Protein AF-A0A285P5R8-F1 (afdb_monomer)

Structure (mmCIF, N/CA/C/O backbone):
data_AF-A0A285P5R8-F1
#
_entry.id   AF-A0A285P5R8-F1
#
loop_
_atom_site.group_PDB
_atom_site.id
_atom_site.type_symbol
_atom_site.label_atom_id
_atom_site.label_alt_id
_atom_site.label_comp_id
_atom_site.label_asym_id
_atom_site.label_entity_id
_atom_site.label_seq_id
_atom_site.pdbx_PDB_ins_code
_atom_site.Cartn_x
_atom_site.Cartn_y
_atom_site.Cartn_z
_atom_site.occupancy
_atom_site.B_iso_or_equiv
_atom_site.auth_seq_id
_atom_site.auth_comp_id
_atom_site.auth_asym_id
_atom_site.auth_atom_id
_atom_site.pdbx_PDB_model_num
ATOM 1 N N . MET A 1 1 ? 15.709 -6.737 4.625 1.00 81.88 1 MET A N 1
ATOM 2 C CA . MET A 1 1 ? 15.056 -6.056 3.489 1.00 81.88 1 MET A CA 1
ATOM 3 C C . MET A 1 1 ? 13.868 -6.898 3.063 1.00 81.88 1 MET A C 1
ATOM 5 O O . MET A 1 1 ? 14.027 -8.114 3.030 1.00 81.88 1 MET A O 1
ATOM 9 N N . ILE A 1 2 ? 12.727 -6.290 2.744 1.00 86.00 2 ILE A N 1
ATOM 10 C CA . ILE A 1 2 ? 11.598 -6.992 2.109 1.00 86.00 2 ILE A CA 1
ATOM 11 C C . ILE A 1 2 ? 11.300 -6.394 0.738 1.00 86.00 2 ILE A C 1
ATOM 13 O O . ILE A 1 2 ? 11.472 -5.193 0.518 1.00 86.00 2 ILE A O 1
ATOM 17 N N . GLY A 1 3 ? 10.873 -7.252 -0.182 1.00 88.88 3 GLY A N 1
ATOM 18 C CA . GLY A 1 3 ? 10.276 -6.865 -1.451 1.00 88.88 3 GLY A CA 1
ATOM 19 C C . GLY A 1 3 ? 8.759 -6.860 -1.315 1.00 88.88 3 GLY A C 1
ATOM 20 O O . GLY A 1 3 ? 8.194 -7.822 -0.802 1.00 88.88 3 GLY A O 1
ATOM 21 N N . ILE A 1 4 ? 8.096 -5.802 -1.773 1.00 91.25 4 ILE A N 1
ATOM 22 C CA . ILE A 1 4 ? 6.634 -5.729 -1.801 1.00 91.25 4 ILE A CA 1
ATOM 23 C C . ILE A 1 4 ? 6.162 -5.392 -3.217 1.00 91.25 4 ILE A C 1
ATOM 25 O O . ILE A 1 4 ? 6.580 -4.391 -3.802 1.00 91.25 4 ILE A O 1
ATOM 29 N N . ASP A 1 5 ? 5.265 -6.216 -3.750 1.00 90.12 5 ASP A N 1
ATOM 30 C CA . ASP A 1 5 ? 4.542 -5.972 -5.001 1.00 90.12 5 ASP A CA 1
ATOM 31 C C . ASP A 1 5 ? 3.091 -5.612 -4.662 1.00 90.12 5 ASP A C 1
ATOM 33 O O . ASP A 1 5 ? 2.348 -6.455 -4.159 1.00 90.12 5 ASP A O 1
ATOM 37 N N . ILE A 1 6 ? 2.718 -4.347 -4.862 1.00 91.44 6 ILE A N 1
ATOM 38 C CA . ILE A 1 6 ? 1.422 -3.797 -4.446 1.00 91.44 6 ILE A CA 1
ATOM 39 C C . ILE A 1 6 ? 0.527 -3.681 -5.679 1.00 91.44 6 ILE A C 1
ATOM 41 O O . ILE A 1 6 ? 0.639 -2.735 -6.463 1.00 91.44 6 ILE A O 1
ATOM 45 N N . GLY A 1 7 ? -0.359 -4.659 -5.853 1.00 89.69 7 GLY A N 1
ATOM 46 C CA . GLY A 1 7 ? -1.404 -4.628 -6.870 1.00 89.69 7 GLY A CA 1
ATOM 47 C C . GLY A 1 7 ? -2.700 -4.002 -6.353 1.00 89.69 7 GLY A C 1
ATOM 48 O O . GLY A 1 7 ? -2.869 -3.788 -5.164 1.00 89.69 7 GLY A O 1
ATOM 49 N N . PHE A 1 8 ? -3.656 -3.752 -7.249 1.00 89.81 8 PHE A N 1
ATOM 50 C CA . PHE A 1 8 ? -4.995 -3.280 -6.862 1.00 89.81 8 PHE A CA 1
ATOM 51 C C . PHE A 1 8 ? -5.837 -4.350 -6.149 1.00 89.81 8 PHE A C 1
ATOM 53 O O . PHE A 1 8 ? -6.723 -4.026 -5.369 1.00 89.81 8 PHE A O 1
ATOM 60 N N . GLY A 1 9 ? -5.576 -5.632 -6.424 1.00 91.12 9 GLY A N 1
ATOM 61 C CA . GLY A 1 9 ? -6.278 -6.744 -5.780 1.00 91.12 9 GLY A CA 1
ATOM 62 C C . GLY A 1 9 ? -5.526 -7.307 -4.578 1.00 91.12 9 GLY A C 1
ATOM 63 O O . GLY A 1 9 ? -6.103 -7.475 -3.509 1.00 91.12 9 GLY A O 1
ATOM 64 N N . PHE A 1 10 ? -4.238 -7.603 -4.761 1.00 93.69 10 PHE A N 1
ATOM 65 C CA . PHE A 1 10 ? -3.403 -8.252 -3.756 1.00 93.69 10 PHE A CA 1
ATOM 66 C C . PHE A 1 10 ? -2.030 -7.601 -3.668 1.00 93.69 10 PHE A C 1
ATOM 68 O O . PHE A 1 10 ? -1.414 -7.272 -4.686 1.00 93.69 10 PHE A O 1
ATOM 75 N N . THR A 1 11 ? -1.532 -7.536 -2.440 1.00 94.31 11 THR A N 1
ATOM 76 C CA . THR A 1 11 ? -0.158 -7.196 -2.111 1.00 94.31 11 THR A CA 1
ATOM 77 C C . THR A 1 11 ? 0.591 -8.483 -1.809 1.00 94.31 11 THR A C 1
ATOM 79 O O . THR A 1 11 ? 0.131 -9.300 -1.010 1.00 94.31 11 THR A O 1
ATOM 82 N N . LYS A 1 12 ? 1.751 -8.669 -2.435 1.00 93.06 12 LYS A N 1
ATOM 83 C CA . LYS A 1 12 ? 2.643 -9.808 -2.184 1.00 93.06 12 LYS A CA 1
ATOM 84 C C . LYS A 1 12 ? 3.878 -9.339 -1.442 1.00 93.06 12 LYS A C 1
ATOM 86 O O . LYS A 1 12 ? 4.412 -8.270 -1.741 1.00 93.06 12 LYS A O 1
ATOM 91 N N . VAL A 1 13 ? 4.349 -10.167 -0.520 1.00 91.44 13 VAL A N 1
ATOM 92 C CA . VAL A 1 13 ? 5.519 -9.895 0.310 1.00 91.44 13 VAL A CA 1
ATOM 93 C C . VAL A 1 13 ? 6.564 -10.969 0.057 1.00 91.44 13 VAL A C 1
ATOM 95 O O . VAL A 1 13 ? 6.286 -12.166 0.124 1.00 91.44 13 VAL A O 1
ATOM 98 N N . ALA A 1 14 ? 7.783 -10.530 -0.230 1.00 88.31 14 ALA A N 1
ATOM 99 C CA . ALA A 1 14 ? 8.944 -11.377 -0.413 1.00 88.31 14 ALA A CA 1
ATOM 100 C C . ALA A 1 14 ? 10.034 -11.015 0.601 1.00 88.31 14 ALA A C 1
ATOM 102 O O . ALA A 1 14 ? 10.340 -9.841 0.823 1.00 88.31 14 ALA A O 1
ATOM 103 N N . LYS A 1 15 ? 10.657 -12.031 1.189 1.00 83.31 15 LYS A N 1
ATOM 104 C CA . LYS A 1 15 ? 11.772 -11.911 2.132 1.00 83.31 15 LYS A CA 1
ATOM 105 C C . LYS A 1 15 ? 12.772 -13.020 1.830 1.00 83.31 15 LYS A C 1
ATOM 107 O O . LYS A 1 15 ? 12.384 -14.093 1.385 1.00 83.31 15 LYS A O 1
ATOM 112 N N . ASP A 1 16 ? 14.063 -12.738 1.987 1.00 81.25 16 ASP A N 1
ATOM 113 C CA . ASP A 1 16 ? 15.137 -13.725 1.791 1.00 81.25 16 ASP A CA 1
ATOM 114 C C . ASP A 1 16 ? 15.059 -14.477 0.447 1.00 81.25 16 ASP A C 1
ATOM 116 O O . ASP A 1 16 ? 15.414 -15.645 0.332 1.00 81.25 16 ASP A O 1
ATOM 120 N N . ARG A 1 17 ? 14.633 -13.755 -0.603 1.00 74.06 17 ARG A N 1
ATOM 121 C CA . ARG A 1 17 ? 14.459 -14.251 -1.982 1.00 74.06 17 ARG A CA 1
ATOM 122 C C . ARG A 1 17 ? 13.336 -15.279 -2.168 1.00 74.06 17 ARG A C 1
ATOM 124 O O . ARG A 1 17 ? 13.335 -15.955 -3.191 1.00 74.06 17 ARG A O 1
ATOM 131 N N . ALA A 1 18 ? 12.390 -15.361 -1.242 1.00 74.31 18 ALA A N 1
ATOM 132 C CA . ALA A 1 18 ? 11.181 -16.163 -1.376 1.00 74.31 18 ALA A CA 1
ATOM 133 C C . ALA A 1 18 ? 9.935 -15.308 -1.117 1.00 74.31 18 ALA A C 1
ATOM 135 O O . ALA A 1 18 ? 9.970 -14.360 -0.331 1.00 74.31 18 ALA A O 1
ATOM 136 N N . GLU A 1 19 ? 8.824 -15.636 -1.779 1.00 86.06 19 GLU A N 1
ATOM 137 C CA . GLU A 1 19 ? 7.512 -15.122 -1.378 1.00 86.06 19 GLU A CA 1
ATOM 138 C C . GLU A 1 19 ? 7.170 -15.708 -0.005 1.00 86.06 19 GLU A C 1
ATOM 140 O O . GLU A 1 19 ? 7.199 -16.924 0.177 1.00 86.06 19 GLU A O 1
ATOM 145 N N . VAL A 1 20 ? 6.887 -14.839 0.961 1.00 88.56 20 VAL A N 1
ATOM 146 C CA . VAL A 1 20 ? 6.543 -15.235 2.336 1.00 88.56 20 VAL A CA 1
ATOM 147 C C . VAL A 1 20 ? 5.058 -15.079 2.628 1.00 88.56 20 VAL A C 1
ATOM 149 O O . VAL A 1 20 ? 4.565 -15.635 3.603 1.00 88.56 20 VAL A O 1
ATOM 152 N N . GLY A 1 21 ? 4.331 -14.368 1.766 1.00 91.75 21 GLY A N 1
ATOM 153 C CA . GLY A 1 21 ? 2.881 -14.334 1.814 1.00 91.75 21 GLY A CA 1
ATOM 154 C C . GLY A 1 21 ? 2.271 -13.250 0.938 1.00 91.75 21 GLY A C 1
ATOM 155 O O . GLY A 1 21 ? 2.950 -12.535 0.196 1.00 91.75 21 GLY A O 1
ATOM 156 N N . LYS A 1 22 ? 0.947 -13.149 1.024 1.00 95.19 22 LYS A N 1
ATOM 157 C CA . LYS A 1 22 ? 0.136 -12.166 0.309 1.00 95.19 22 LYS A CA 1
ATOM 158 C C . LYS A 1 22 ? -1.112 -11.827 1.114 1.00 95.19 22 LYS A C 1
ATOM 160 O O . LYS A 1 22 ? -1.571 -12.645 1.905 1.00 95.19 22 LYS A O 1
ATOM 165 N N . PHE A 1 23 ? -1.674 -10.654 0.874 1.00 96.12 23 PHE A N 1
ATOM 166 C CA . PHE A 1 23 ? -2.924 -10.200 1.484 1.00 96.12 23 PHE A CA 1
ATOM 167 C C . PHE A 1 23 ? -3.697 -9.319 0.493 1.00 96.12 23 PHE A C 1
ATOM 169 O O . PHE A 1 23 ? -3.080 -8.757 -0.419 1.00 96.12 23 PHE A O 1
ATOM 176 N N . PRO A 1 24 ? -5.031 -9.210 0.603 1.00 96.50 24 PRO A N 1
ATOM 177 C CA . PRO A 1 24 ? -5.796 -8.336 -0.274 1.00 96.50 24 PRO A CA 1
ATOM 178 C C . PRO A 1 24 ? -5.419 -6.872 -0.032 1.00 96.50 24 PRO A C 1
ATOM 180 O O . PRO A 1 24 ? -5.260 -6.440 1.106 1.00 96.50 24 PRO A O 1
ATOM 183 N N . THR A 1 25 ? -5.304 -6.075 -1.090 1.00 96.75 25 THR A N 1
ATOM 184 C CA . THR A 1 25 ? -4.943 -4.645 -0.994 1.00 96.75 25 THR A CA 1
ATOM 185 C C . THR A 1 25 ? -6.165 -3.797 -0.642 1.00 96.75 25 THR A C 1
ATOM 187 O O . THR A 1 25 ? -6.448 -2.768 -1.246 1.00 96.75 25 THR A O 1
ATOM 190 N N . TRP A 1 26 ? -6.956 -4.274 0.313 1.00 96.81 26 TRP A N 1
ATOM 191 C CA . TRP A 1 26 ? -8.155 -3.602 0.781 1.00 96.81 26 TRP A CA 1
ATOM 192 C C . TRP A 1 26 ? -7.810 -2.662 1.917 1.00 96.81 26 TRP A C 1
ATOM 194 O O . TRP A 1 26 ? -6.981 -2.986 2.765 1.00 96.81 26 TRP A O 1
ATOM 204 N N . ILE A 1 27 ? -8.471 -1.510 1.926 1.00 96.31 27 ILE A N 1
ATOM 205 C CA . ILE A 1 27 ? -8.314 -0.486 2.949 1.00 96.31 27 ILE A CA 1
ATOM 206 C C . ILE A 1 27 ? -9.703 -0.052 3.384 1.00 96.31 27 ILE A C 1
ATOM 208 O O . ILE A 1 27 ? -10.612 0.079 2.558 1.00 96.31 27 ILE A O 1
ATOM 212 N N . ALA A 1 28 ? -9.870 0.177 4.676 1.00 95.56 28 ALA A N 1
ATOM 213 C CA . ALA A 1 28 ? -11.070 0.789 5.204 1.00 95.56 28 ALA A CA 1
ATOM 214 C C . ALA A 1 28 ? -10.751 1.682 6.398 1.00 95.56 28 ALA A C 1
ATOM 216 O O . ALA A 1 28 ? -9.684 1.569 7.009 1.00 95.56 28 ALA A O 1
ATOM 217 N N . TYR A 1 29 ? -11.693 2.558 6.733 1.00 94.44 29 TYR A N 1
ATOM 218 C CA . TYR A 1 29 ? -11.641 3.262 8.006 1.00 94.44 29 TYR A CA 1
ATOM 219 C C . TYR A 1 29 ? -11.855 2.266 9.144 1.00 94.44 29 TYR A C 1
ATOM 221 O O . TYR A 1 29 ? -12.729 1.394 9.060 1.00 94.44 29 TYR A O 1
ATOM 229 N N . TYR A 1 30 ? -11.041 2.408 10.187 1.00 93.81 30 TYR A N 1
ATOM 230 C CA . TYR A 1 30 ? -11.279 1.727 11.450 1.00 93.81 30 TYR A CA 1
ATOM 231 C C . TYR A 1 30 ? -12.537 2.306 12.100 1.00 93.81 30 TYR A C 1
ATOM 233 O O . TYR A 1 30 ? -12.754 3.520 12.079 1.00 93.81 30 TYR A O 1
ATOM 241 N N . ASP A 1 31 ? -13.344 1.439 12.697 1.00 87.38 31 ASP A N 1
ATOM 242 C CA . ASP A 1 31 ? -14.498 1.829 13.493 1.00 87.38 31 ASP A CA 1
ATOM 243 C C . ASP A 1 31 ? -14.499 1.070 14.826 1.00 87.38 31 ASP A C 1
ATOM 245 O O . ASP A 1 31 ? -13.883 0.012 14.955 1.00 87.38 31 ASP A O 1
ATOM 249 N N . SER A 1 32 ? -15.177 1.615 15.836 1.00 84.00 32 SER A N 1
ATOM 250 C CA . SER A 1 32 ? -15.140 1.077 17.199 1.00 84.00 32 SER A CA 1
ATOM 251 C C . SER A 1 32 ? -15.752 -0.318 17.350 1.00 84.00 32 SER A C 1
ATOM 253 O O . SER A 1 32 ? -15.557 -0.933 18.386 1.00 84.00 32 SER A O 1
ATOM 255 N N . SER A 1 33 ? -16.472 -0.845 16.354 1.00 84.25 33 SER A N 1
ATOM 256 C CA . SER A 1 33 ? -16.942 -2.239 16.355 1.00 84.25 33 SER A CA 1
ATOM 257 C C . SER A 1 33 ? -15.835 -3.259 16.050 1.00 84.25 33 SER A C 1
ATOM 259 O O . SER A 1 33 ? -16.065 -4.461 16.169 1.00 84.25 33 SER A O 1
ATOM 261 N N . MET A 1 34 ? -14.629 -2.801 15.697 1.00 85.06 34 MET A N 1
ATOM 262 C CA . MET A 1 34 ? -13.471 -3.632 15.347 1.00 85.06 34 MET A CA 1
ATOM 263 C C . MET A 1 34 ? -12.463 -3.794 16.491 1.00 85.06 34 MET A C 1
ATOM 265 O O . MET A 1 34 ? -11.259 -3.805 16.250 1.00 85.06 34 MET A O 1
ATOM 269 N N . GLU A 1 35 ? -12.925 -3.935 17.733 1.00 77.44 35 GLU A N 1
ATOM 270 C CA . GLU A 1 35 ? -12.066 -3.911 18.934 1.00 77.44 35 GLU A CA 1
ATOM 271 C C . GLU A 1 35 ? -10.933 -4.959 18.939 1.00 77.44 35 GLU A C 1
ATOM 273 O O . GLU A 1 35 ? -9.943 -4.799 19.648 1.00 77.44 35 GLU A O 1
ATOM 278 N N . SER A 1 36 ? -11.051 -6.029 18.144 1.00 83.19 36 SER A N 1
ATOM 279 C CA . SER A 1 36 ? -10.043 -7.091 18.017 1.00 83.19 36 SER A CA 1
ATOM 280 C C . SER A 1 36 ? -8.967 -6.834 16.954 1.00 83.19 36 SER A C 1
ATOM 282 O O . SER A 1 36 ? -8.067 -7.662 16.793 1.00 83.19 36 SER A O 1
ATOM 284 N N . VAL A 1 37 ? -9.045 -5.723 16.216 1.00 86.06 37 VAL A N 1
ATOM 285 C CA . VAL A 1 37 ? -8.102 -5.372 15.147 1.00 86.06 37 VAL A CA 1
ATOM 286 C C . VAL A 1 37 ? -7.294 -4.155 15.569 1.00 86.06 37 VAL A C 1
ATOM 288 O O . VAL A 1 37 ? -7.853 -3.101 15.847 1.00 86.06 37 VAL A O 1
ATOM 291 N N . GLU A 1 38 ? -5.968 -4.273 15.562 1.00 88.69 38 GLU A N 1
ATOM 292 C CA . GLU A 1 38 ? -5.092 -3.129 15.805 1.00 88.69 38 GLU A CA 1
ATOM 293 C C . GLU A 1 38 ? -5.104 -2.188 14.584 1.00 88.69 38 GLU A C 1
ATOM 295 O O . GLU A 1 38 ? -4.701 -2.602 13.488 1.00 88.69 38 GLU A O 1
ATOM 300 N N . PRO A 1 39 ? -5.561 -0.930 14.724 1.00 92.81 39 PRO A N 1
ATOM 301 C CA . PRO A 1 39 ? -5.545 0.010 13.619 1.00 92.81 39 PRO A CA 1
ATOM 302 C C . PRO A 1 39 ? -4.138 0.540 13.330 1.00 92.81 39 PRO A C 1
ATOM 304 O O . PRO A 1 39 ? -3.248 0.575 14.183 1.00 92.81 39 PRO A O 1
ATOM 307 N N . ILE A 1 40 ? -3.962 1.048 12.114 1.00 93.88 40 ILE A N 1
ATOM 308 C CA . ILE A 1 40 ? -2.775 1.803 11.720 1.00 93.88 40 ILE A CA 1
ATOM 309 C C . ILE A 1 40 ? -3.168 3.272 11.575 1.00 93.88 40 ILE A C 1
ATOM 311 O O . ILE A 1 40 ? -4.057 3.616 10.792 1.00 93.88 40 ILE A O 1
ATOM 315 N N . GLU A 1 41 ? -2.505 4.143 12.330 1.00 92.88 41 GLU A N 1
ATOM 316 C CA . GLU A 1 41 ? -2.660 5.588 12.189 1.00 92.88 41 GLU A CA 1
ATOM 317 C C . GLU A 1 41 ? -1.922 6.088 10.946 1.00 92.88 41 GLU A C 1
ATOM 319 O O . GLU A 1 41 ? -0.751 5.777 10.721 1.00 92.88 41 GLU A O 1
ATOM 324 N N . PHE A 1 42 ? -2.610 6.879 10.127 1.00 89.81 42 PHE A N 1
ATOM 325 C CA . PHE A 1 42 ? -2.046 7.446 8.907 1.00 89.81 42 PHE A CA 1
ATOM 326 C C . PHE A 1 42 ? -2.576 8.867 8.683 1.00 89.81 42 PHE A C 1
ATOM 328 O O . PHE A 1 42 ? -3.746 9.158 8.936 1.00 89.81 42 PHE A O 1
ATOM 335 N N . GLU A 1 43 ? -1.699 9.774 8.241 1.00 82.00 43 GLU A N 1
ATOM 336 C CA . GLU A 1 43 ? -1.999 11.208 8.061 1.00 82.00 43 GLU A CA 1
ATOM 337 C C . GLU A 1 43 ? -2.569 11.901 9.327 1.00 82.00 43 GLU A C 1
ATOM 339 O O . GLU A 1 43 ? -3.456 12.750 9.263 1.00 82.00 43 GLU A O 1
ATOM 344 N N . GLY A 1 44 ? -2.032 11.553 10.503 1.00 74.12 44 GLY A N 1
ATOM 345 C CA . GLY A 1 44 ? -2.085 12.372 11.724 1.00 74.12 44 GLY A CA 1
ATOM 346 C C . GLY A 1 44 ? -3.413 12.445 12.485 1.00 74.12 44 GLY A C 1
ATOM 347 O O . GLY A 1 44 ? -3.468 13.114 13.510 1.00 74.12 44 GLY A O 1
ATOM 348 N N . SER A 1 45 ? -4.486 11.802 12.022 1.00 71.00 45 SER A N 1
ATOM 349 C CA . SER A 1 45 ? -5.760 11.784 12.775 1.00 71.00 45 SER A CA 1
ATOM 350 C C . SER A 1 45 ? -6.721 10.654 12.414 1.00 71.00 45 SER A C 1
ATOM 352 O O . SER A 1 45 ? -7.803 10.564 12.992 1.00 71.00 45 SER A O 1
ATOM 354 N N . ARG A 1 46 ? -6.376 9.806 11.439 1.00 88.88 46 ARG A N 1
ATOM 355 C CA . ARG A 1 46 ? -7.272 8.757 10.955 1.00 88.88 46 ARG A CA 1
ATOM 356 C C . ARG A 1 46 ? -6.653 7.386 11.164 1.00 88.88 46 ARG A C 1
ATOM 358 O O . ARG A 1 46 ? -5.499 7.148 10.810 1.00 88.88 46 ARG A O 1
ATOM 365 N N . SER A 1 47 ? -7.468 6.501 11.714 1.00 93.81 47 SER A N 1
ATOM 366 C CA . SER A 1 47 ? -7.154 5.100 11.944 1.00 93.81 47 SER A CA 1
ATOM 367 C C . SER A 1 47 ? -7.718 4.266 10.800 1.00 93.81 47 SER A C 1
ATOM 369 O O . SER A 1 47 ? -8.881 4.418 10.412 1.00 93.81 47 SER A O 1
ATOM 371 N N . TYR A 1 48 ? -6.888 3.387 10.255 1.00 95.69 48 TYR A N 1
ATOM 372 C CA . TYR A 1 48 ? -7.235 2.547 9.118 1.00 95.69 48 TYR A CA 1
ATOM 373 C C . TYR A 1 48 ? -6.989 1.079 9.432 1.00 95.69 48 TYR A C 1
ATOM 375 O O . TYR A 1 48 ? -6.143 0.729 10.255 1.00 95.69 48 TYR A O 1
ATOM 383 N N . VAL A 1 49 ? -7.699 0.224 8.705 1.00 95.50 49 VAL A N 1
ATOM 384 C CA . VAL A 1 49 ? -7.454 -1.216 8.648 1.00 95.50 49 VAL A CA 1
ATOM 385 C C . VAL A 1 49 ? -7.113 -1.614 7.219 1.00 95.50 49 VAL A C 1
ATOM 387 O O . VAL A 1 49 ? -7.618 -1.033 6.254 1.00 95.50 49 VAL A O 1
ATOM 390 N N . VAL A 1 50 ? -6.236 -2.605 7.086 1.00 96.00 50 VAL A N 1
ATOM 391 C CA . VAL A 1 50 ? -5.730 -3.101 5.802 1.00 96.00 50 VAL A CA 1
ATOM 392 C C . VAL A 1 50 ? -5.894 -4.618 5.746 1.00 96.00 50 VAL A C 1
ATOM 394 O O . VAL A 1 50 ? -5.911 -5.293 6.778 1.00 96.00 50 VAL A O 1
ATOM 397 N N . GLY A 1 51 ? -6.011 -5.168 4.540 1.00 95.38 51 GLY A N 1
ATOM 398 C CA . GLY A 1 51 ? -6.059 -6.612 4.342 1.00 95.38 51 GLY A CA 1
ATOM 399 C C . GLY A 1 51 ? -7.443 -7.193 4.603 1.00 95.38 51 GLY A C 1
ATOM 400 O O . GLY A 1 51 ? -8.463 -6.542 4.377 1.00 95.38 51 GLY A O 1
ATOM 401 N N . GLU A 1 52 ? -7.477 -8.437 5.077 1.00 94.00 52 GLU A N 1
ATOM 402 C CA . GLU A 1 52 ? -8.727 -9.159 5.346 1.00 94.00 52 GLU A CA 1
ATOM 403 C C . GLU A 1 52 ? -9.608 -8.421 6.364 1.00 94.00 52 GLU A C 1
ATOM 405 O O . GLU A 1 52 ? -10.829 -8.422 6.243 1.00 94.00 52 GLU A O 1
ATOM 410 N N . TYR A 1 53 ? -9.008 -7.701 7.317 1.00 90.88 53 TYR A N 1
ATOM 411 C CA . TYR A 1 53 ? -9.753 -6.943 8.325 1.00 90.88 53 TYR A CA 1
ATOM 412 C C . TYR A 1 53 ? -1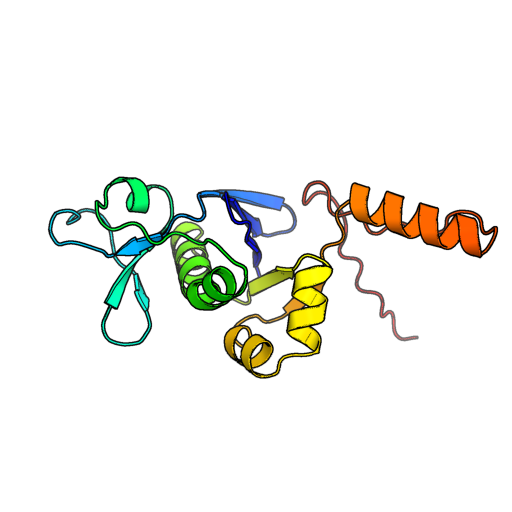0.570 -5.788 7.739 1.00 90.88 53 TYR A C 1
ATOM 414 O O . TYR A 1 53 ? -11.621 -5.440 8.273 1.00 90.88 53 TYR A O 1
ATOM 422 N N . ALA A 1 54 ? -10.152 -5.236 6.597 1.00 93.00 54 ALA A N 1
ATOM 423 C CA . ALA A 1 54 ? -10.923 -4.208 5.904 1.00 93.00 54 ALA A CA 1
ATOM 424 C C . ALA A 1 54 ? -12.272 -4.729 5.374 1.00 93.00 54 ALA A C 1
ATOM 426 O O . ALA A 1 54 ? -13.158 -3.926 5.081 1.00 93.00 54 ALA A O 1
ATOM 427 N N . SER A 1 55 ? -12.456 -6.053 5.269 1.00 90.62 55 SER A N 1
ATOM 428 C CA . SER A 1 55 ? -13.737 -6.654 4.875 1.00 90.62 55 SER A CA 1
ATOM 429 C C . SER A 1 55 ? -14.843 -6.464 5.917 1.00 90.62 55 SER A C 1
ATOM 431 O O . SER A 1 55 ? -16.015 -6.444 5.549 1.00 90.62 55 SER A O 1
ATOM 433 N N . TYR A 1 56 ? -14.481 -6.266 7.189 1.00 87.69 56 TYR A N 1
ATOM 434 C CA . TYR A 1 56 ? -15.438 -6.057 8.276 1.00 87.69 56 TYR A CA 1
ATOM 435 C C . TYR A 1 56 ? -15.976 -4.621 8.328 1.00 87.69 56 TYR A C 1
ATOM 437 O O . TYR A 1 56 ? -16.988 -4.369 8.979 1.00 87.69 56 TYR A O 1
ATOM 445 N N . SER A 1 57 ? -15.336 -3.673 7.632 1.00 89.38 57 SER A N 1
ATOM 446 C CA . SER A 1 57 ? -15.741 -2.265 7.660 1.00 89.38 57 SER A CA 1
ATOM 447 C C . SER A 1 57 ? -16.837 -1.993 6.649 1.00 89.38 57 SER A C 1
ATOM 449 O O . SER A 1 57 ? -16.751 -2.384 5.483 1.00 89.38 57 SER A O 1
ATOM 451 N N . LYS A 1 58 ? -17.830 -1.203 7.062 1.00 87.00 58 LYS A N 1
ATOM 452 C CA . LYS A 1 58 ? -18.835 -0.649 6.143 1.00 87.00 58 LYS A CA 1
ATOM 453 C C . LYS A 1 58 ? -18.285 0.507 5.301 1.00 87.00 58 LYS A C 1
ATOM 455 O O . LYS A 1 58 ? -18.905 0.874 4.308 1.00 87.00 58 LYS A O 1
ATOM 460 N N . GLN A 1 59 ? -17.141 1.081 5.680 1.00 92.12 59 GLN A N 1
ATOM 461 C CA . GLN A 1 59 ? -16.554 2.260 5.042 1.00 92.12 59 GLN A CA 1
ATOM 462 C C . GLN A 1 59 ? -15.238 1.902 4.340 1.00 92.12 59 GLN A C 1
ATOM 464 O O . GLN A 1 59 ? -14.148 2.316 4.745 1.00 92.12 59 GLN A O 1
ATOM 469 N N . ARG A 1 60 ? -15.341 1.090 3.283 1.00 93.25 60 ARG A N 1
ATOM 470 C CA . ARG A 1 60 ? -14.191 0.698 2.459 1.00 93.25 60 ARG A CA 1
ATOM 471 C C . ARG A 1 60 ? -13.741 1.840 1.555 1.00 93.25 60 ARG A C 1
ATOM 473 O O . ARG A 1 60 ? -14.557 2.570 0.999 1.00 93.25 60 ARG A O 1
ATOM 480 N N . ILE A 1 61 ? -12.430 1.947 1.387 1.00 94.00 61 ILE A N 1
ATOM 481 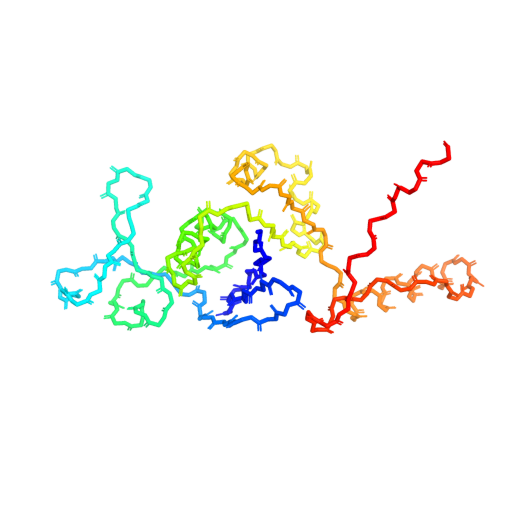C CA . ILE A 1 61 ? -11.794 2.877 0.460 1.00 94.00 61 ILE A CA 1
ATOM 482 C C . ILE A 1 61 ? -11.533 2.121 -0.837 1.00 94.00 61 ILE A C 1
ATOM 484 O O . ILE A 1 61 ? -10.805 1.126 -0.850 1.00 94.00 61 ILE A O 1
ATOM 488 N N . ASP A 1 62 ? -12.142 2.589 -1.923 1.00 92.56 62 ASP A N 1
ATOM 489 C CA . ASP A 1 62 ? -11.908 2.032 -3.248 1.00 92.56 62 ASP A CA 1
ATOM 490 C C . ASP A 1 62 ? -10.619 2.609 -3.844 1.00 92.56 62 ASP A C 1
ATOM 492 O O . ASP A 1 62 ? -10.488 3.819 -4.049 1.00 92.56 62 ASP A O 1
ATOM 496 N N . LEU A 1 63 ? -9.649 1.740 -4.123 1.00 93.00 63 LEU A N 1
ATOM 497 C CA . LEU A 1 63 ? -8.395 2.107 -4.778 1.00 93.00 63 LEU A CA 1
ATOM 498 C C . LEU A 1 63 ? -8.606 2.136 -6.295 1.00 93.00 63 LEU A C 1
ATOM 500 O O . LEU A 1 63 ? -8.038 1.335 -7.033 1.00 93.00 63 LEU A O 1
ATOM 504 N N . ALA A 1 64 ? -9.436 3.070 -6.756 1.00 90.56 64 ALA A N 1
ATOM 505 C CA . ALA A 1 64 ? -9.874 3.141 -8.149 1.00 90.56 64 ALA A CA 1
ATOM 506 C C . ALA A 1 64 ? -8.751 3.511 -9.140 1.00 90.56 64 ALA A C 1
ATOM 508 O O . ALA A 1 64 ? -8.863 3.247 -10.339 1.00 90.56 64 ALA A O 1
ATOM 509 N N . ASP A 1 65 ? -7.664 4.134 -8.666 1.00 90.94 65 ASP A N 1
ATOM 510 C CA . ASP A 1 65 ? -6.561 4.569 -9.517 1.00 90.94 65 ASP A CA 1
ATOM 511 C C . ASP A 1 65 ? -5.180 4.518 -8.840 1.00 90.94 65 ASP A C 1
ATOM 513 O O . ASP A 1 65 ? -5.018 4.268 -7.642 1.00 90.94 65 ASP A O 1
ATOM 517 N N . VAL A 1 66 ? -4.145 4.764 -9.649 1.00 89.00 66 VAL A N 1
ATOM 518 C CA . VAL A 1 66 ? -2.750 4.757 -9.196 1.00 89.00 66 VAL A CA 1
ATOM 519 C C . VAL A 1 66 ? -2.439 5.880 -8.206 1.00 89.00 66 VAL A C 1
ATOM 521 O O . VAL A 1 66 ? -1.562 5.702 -7.366 1.00 89.00 66 VAL A O 1
ATOM 524 N N . ASN A 1 67 ? -3.121 7.026 -8.274 1.00 90.25 67 ASN A N 1
ATOM 525 C CA . ASN A 1 67 ? -2.863 8.122 -7.343 1.00 90.25 67 ASN A CA 1
ATOM 526 C C . ASN A 1 67 ? -3.273 7.700 -5.935 1.00 90.25 67 ASN A C 1
ATOM 528 O O . ASN A 1 67 ? -2.466 7.825 -5.018 1.00 90.25 67 ASN A O 1
ATOM 532 N N . LEU A 1 68 ? -4.474 7.133 -5.793 1.00 92.31 68 LEU A N 1
ATOM 533 C CA . LEU A 1 68 ? -4.973 6.595 -4.530 1.00 92.31 68 LEU A CA 1
ATOM 534 C C . LEU A 1 68 ? -4.087 5.456 -4.021 1.00 92.31 68 LEU A C 1
ATOM 536 O O . LEU A 1 68 ? -3.696 5.463 -2.855 1.00 92.31 68 LEU A O 1
ATOM 540 N N . LEU A 1 69 ? -3.685 4.530 -4.897 1.00 92.06 69 LEU A N 1
ATOM 541 C CA . LEU A 1 69 ? -2.765 3.452 -4.523 1.00 92.06 69 LEU A CA 1
ATOM 542 C C . LEU A 1 69 ? -1.451 3.994 -3.938 1.00 92.06 69 LEU A C 1
ATOM 544 O O . LEU A 1 69 ? -0.974 3.506 -2.919 1.00 92.06 69 LEU A O 1
ATOM 548 N N . ILE A 1 70 ? -0.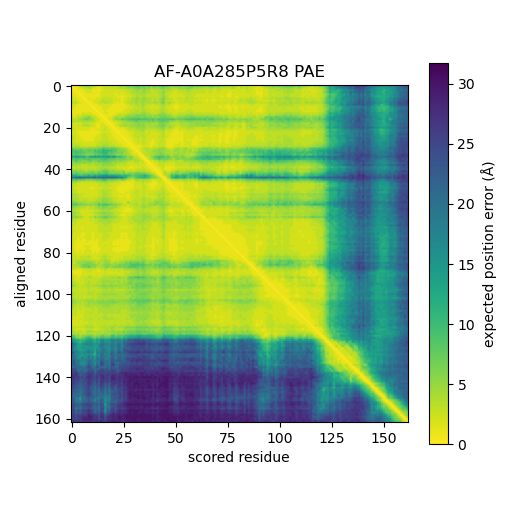876 5.021 -4.567 1.00 91.44 70 ILE A N 1
ATOM 549 C CA . ILE A 1 70 ? 0.365 5.670 -4.122 1.00 91.44 70 ILE A CA 1
ATOM 550 C C . ILE A 1 70 ? 0.140 6.463 -2.833 1.00 91.44 70 ILE A C 1
ATOM 552 O O . ILE A 1 70 ? 1.014 6.474 -1.969 1.00 91.44 70 ILE A O 1
ATOM 556 N N . THR A 1 71 ? -1.023 7.102 -2.675 1.00 91.75 71 THR A N 1
ATOM 557 C CA . THR A 1 71 ? -1.418 7.778 -1.433 1.00 91.75 71 THR A CA 1
ATOM 558 C C . THR A 1 71 ? -1.414 6.824 -0.252 1.00 91.75 71 THR A C 1
ATOM 560 O O . THR A 1 71 ? -0.823 7.150 0.770 1.00 91.75 71 THR A O 1
ATOM 563 N N . PHE A 1 72 ? -2.006 5.644 -0.408 1.00 94.12 72 PHE A N 1
ATOM 564 C CA . PHE A 1 72 ? -2.114 4.668 0.672 1.00 94.12 72 PHE A CA 1
ATOM 565 C C . PHE A 1 72 ? -0.963 3.658 0.725 1.00 94.12 72 PHE A C 1
ATOM 567 O O . PHE A 1 72 ? -0.933 2.788 1.594 1.00 94.12 72 PHE A O 1
ATOM 574 N N . MET A 1 73 ? 0.019 3.767 -0.168 1.00 93.94 73 MET A N 1
ATOM 575 C CA . MET A 1 73 ? 1.157 2.854 -0.198 1.00 93.94 73 MET A CA 1
ATOM 576 C C . MET A 1 73 ? 1.924 2.777 1.132 1.00 93.94 73 MET A C 1
ATOM 578 O O . MET A 1 73 ? 2.223 1.658 1.548 1.00 93.94 73 MET A O 1
ATOM 582 N N . PRO A 1 74 ? 2.218 3.891 1.838 1.00 93.62 74 PRO A N 1
ATOM 583 C CA . PRO A 1 74 ? 2.892 3.812 3.133 1.00 93.62 74 PRO A CA 1
ATOM 584 C C . PRO A 1 74 ? 2.087 3.011 4.164 1.00 93.62 74 PRO A C 1
ATOM 586 O O . PRO A 1 74 ? 2.656 2.181 4.865 1.00 93.62 74 PRO A O 1
ATOM 589 N N . LEU A 1 75 ? 0.762 3.190 4.194 1.00 95.19 75 LEU A N 1
ATOM 590 C CA . LEU A 1 75 ? -0.155 2.446 5.061 1.00 95.19 75 LEU A CA 1
ATOM 591 C C . LEU A 1 75 ? -0.129 0.935 4.755 1.00 95.19 75 LEU A C 1
ATOM 593 O O . LEU A 1 75 ? -0.048 0.112 5.666 1.00 95.19 75 LEU A O 1
ATOM 597 N N . ILE A 1 76 ? -0.141 0.557 3.472 1.00 95.69 76 ILE A N 1
ATOM 598 C CA . ILE A 1 76 ? -0.046 -0.849 3.037 1.00 95.69 76 ILE A CA 1
ATOM 599 C C . ILE A 1 76 ? 1.302 -1.463 3.441 1.00 95.69 76 ILE A C 1
ATOM 601 O O . ILE A 1 76 ? 1.369 -2.625 3.847 1.00 95.69 76 ILE A O 1
ATOM 605 N N . VAL A 1 77 ? 2.386 -0.695 3.317 1.00 94.81 77 VAL A N 1
ATOM 606 C CA . VAL A 1 77 ? 3.727 -1.147 3.700 1.00 94.81 77 VAL A CA 1
ATOM 607 C C . VAL A 1 77 ? 3.839 -1.317 5.210 1.00 94.81 77 VAL A C 1
ATOM 609 O O . VAL A 1 77 ? 4.404 -2.313 5.651 1.00 94.81 77 VAL A O 1
ATOM 612 N N . GLU A 1 78 ? 3.277 -0.402 5.994 1.00 94.38 78 GLU A N 1
ATOM 613 C CA . GLU A 1 78 ? 3.228 -0.513 7.453 1.00 94.38 78 GLU A CA 1
ATOM 614 C C . GLU A 1 78 ? 2.479 -1.777 7.896 1.00 94.38 78 GLU A C 1
ATOM 616 O O . GLU A 1 78 ? 2.985 -2.548 8.711 1.00 94.38 78 GLU A O 1
ATOM 621 N N . TYR A 1 79 ? 1.334 -2.074 7.273 1.00 95.25 79 TYR A N 1
ATOM 622 C CA . TYR A 1 79 ? 0.615 -3.327 7.518 1.00 95.25 79 TYR A CA 1
ATOM 623 C C . TYR A 1 79 ? 1.480 -4.563 7.228 1.00 95.25 79 TYR A C 1
ATOM 625 O O . TYR A 1 79 ? 1.534 -5.496 8.031 1.00 95.25 79 TYR A O 1
ATOM 633 N N . ALA A 1 80 ? 2.208 -4.563 6.106 1.00 94.31 80 ALA A N 1
ATOM 634 C CA . ALA A 1 80 ? 3.120 -5.654 5.773 1.00 94.31 80 ALA A CA 1
ATOM 635 C C . ALA A 1 80 ? 4.275 -5.772 6.786 1.00 94.31 80 ALA A C 1
ATOM 637 O O . ALA A 1 80 ? 4.648 -6.878 7.172 1.00 94.31 80 ALA A O 1
ATOM 638 N N . LYS A 1 81 ? 4.838 -4.656 7.252 1.00 93.19 81 LYS A N 1
ATOM 639 C CA . LYS A 1 81 ? 5.897 -4.669 8.269 1.00 93.19 81 LYS A CA 1
ATOM 640 C C . LYS A 1 81 ? 5.437 -5.336 9.563 1.00 93.19 81 LYS A C 1
ATOM 642 O O . LYS A 1 81 ? 6.120 -6.241 10.043 1.00 93.19 81 LYS A O 1
ATOM 647 N N . ARG A 1 82 ? 4.253 -4.967 10.066 1.00 93.06 82 ARG A N 1
ATOM 648 C CA . ARG A 1 82 ? 3.660 -5.574 11.271 1.00 93.06 82 ARG A CA 1
ATOM 649 C C . ARG A 1 82 ? 3.354 -7.058 11.067 1.00 93.06 82 ARG A C 1
ATOM 651 O O . ARG A 1 82 ? 3.794 -7.889 11.856 1.00 93.06 82 ARG A O 1
ATOM 658 N N . GLY A 1 83 ? 2.673 -7.402 9.971 1.00 91.75 83 GLY A N 1
ATOM 659 C CA . GLY A 1 83 ? 2.223 -8.772 9.696 1.00 91.75 83 GLY A CA 1
ATOM 660 C C . GLY A 1 83 ? 3.345 -9.788 9.454 1.00 91.75 83 GLY A C 1
ATOM 661 O O . GLY A 1 83 ? 3.154 -10.974 9.704 1.00 91.75 83 GLY A O 1
ATOM 662 N N . TYR A 1 84 ? 4.518 -9.337 8.999 1.00 89.44 84 TYR A N 1
ATOM 663 C CA . TYR A 1 84 ? 5.683 -10.195 8.739 1.00 89.44 84 TYR A CA 1
ATOM 664 C C . TYR A 1 84 ? 6.869 -9.906 9.680 1.00 89.44 84 TYR A C 1
ATOM 666 O O . TYR A 1 84 ? 7.998 -10.312 9.380 1.00 89.44 84 TYR A O 1
ATOM 674 N N . SER A 1 85 ? 6.613 -9.207 10.795 1.00 89.38 85 SER A N 1
ATOM 675 C CA . SER A 1 85 ? 7.583 -8.844 11.842 1.00 89.38 85 SER A CA 1
ATOM 676 C C . SER A 1 85 ? 8.894 -8.296 11.267 1.00 89.38 85 SER A C 1
ATOM 678 O O . SER A 1 85 ? 9.968 -8.895 11.403 1.00 89.38 85 SER A O 1
ATOM 680 N N . PHE A 1 86 ? 8.796 -7.184 10.538 1.00 86.94 86 PHE A N 1
ATOM 681 C CA . PHE A 1 86 ? 9.909 -6.616 9.788 1.00 86.94 86 PHE A CA 1
ATOM 682 C C . PHE A 1 86 ? 10.028 -5.093 9.923 1.00 86.94 86 PHE A C 1
ATOM 684 O O . PHE A 1 86 ? 9.191 -4.360 9.411 1.00 86.94 86 PHE A O 1
ATOM 691 N N . ASP A 1 87 ? 11.165 -4.621 10.444 1.00 85.38 87 ASP A N 1
ATOM 692 C CA . ASP A 1 87 ? 11.415 -3.184 10.673 1.00 85.38 87 ASP A CA 1
ATOM 693 C C . ASP A 1 87 ? 12.445 -2.547 9.726 1.00 85.38 87 ASP A C 1
ATOM 695 O O . ASP A 1 87 ? 12.777 -1.369 9.839 1.00 85.38 87 ASP A O 1
ATOM 699 N N . GLY A 1 88 ? 12.973 -3.302 8.762 1.00 86.00 88 GLY A N 1
ATOM 700 C CA . GLY A 1 88 ? 14.055 -2.826 7.897 1.00 86.00 88 GLY A CA 1
ATOM 701 C C . GLY A 1 88 ? 13.610 -2.079 6.632 1.00 86.00 88 GLY A C 1
ATOM 702 O O . GLY A 1 88 ? 12.487 -1.593 6.481 1.00 86.00 88 GLY A O 1
ATOM 703 N N . GLU A 1 89 ? 14.533 -2.035 5.669 1.00 89.19 89 GLU A N 1
ATOM 704 C CA . GLU A 1 89 ? 14.334 -1.413 4.358 1.00 89.19 89 GLU A CA 1
ATOM 705 C C . GLU A 1 89 ? 13.321 -2.166 3.480 1.00 89.19 89 GLU A C 1
ATOM 707 O O . GLU A 1 89 ? 13.343 -3.401 3.393 1.00 89.19 89 GLU A O 1
ATOM 712 N N . VAL A 1 90 ? 12.491 -1.402 2.767 1.00 90.19 90 VAL A N 1
ATOM 713 C CA . VAL A 1 90 ? 11.462 -1.905 1.848 1.00 90.19 90 VAL A CA 1
ATOM 714 C C . VAL A 1 90 ? 11.813 -1.520 0.416 1.00 90.19 90 VAL A C 1
ATOM 716 O O . VAL A 1 90 ? 12.161 -0.371 0.131 1.00 90.19 90 VAL A O 1
ATOM 719 N N . VAL A 1 91 ? 11.698 -2.484 -0.491 1.00 89.88 91 VAL A N 1
ATOM 720 C CA . VAL A 1 91 ? 11.824 -2.290 -1.937 1.00 89.88 91 VAL A CA 1
ATOM 721 C C . VAL A 1 91 ? 10.483 -2.612 -2.578 1.00 89.88 91 VAL A C 1
ATOM 723 O O . VAL A 1 91 ? 9.890 -3.641 -2.263 1.00 89.88 91 VAL A O 1
ATOM 726 N N . SER A 1 92 ? 10.011 -1.761 -3.488 1.00 90.75 92 SER A N 1
ATOM 727 C CA . SER A 1 92 ? 8.761 -2.013 -4.210 1.00 90.75 92 SER A CA 1
ATOM 728 C C . SER A 1 92 ? 8.914 -1.877 -5.716 1.00 90.75 92 SER A C 1
ATOM 730 O O . SER A 1 92 ? 9.812 -1.196 -6.220 1.00 90.75 92 SER A O 1
ATOM 732 N N . GLY A 1 93 ? 8.044 -2.578 -6.432 1.00 85.44 93 GLY A N 1
ATOM 733 C CA . GLY A 1 93 ? 7.984 -2.603 -7.879 1.00 85.44 93 GLY A CA 1
ATOM 734 C C . GLY A 1 93 ? 6.804 -1.806 -8.431 1.00 85.44 93 GLY A C 1
ATOM 735 O O . GLY A 1 93 ? 5.704 -1.882 -7.898 1.00 85.44 93 GLY A O 1
ATOM 736 N N . LEU A 1 94 ? 7.015 -1.072 -9.526 1.00 84.69 94 LEU A N 1
ATOM 737 C CA . LEU A 1 94 ? 5.954 -0.385 -10.269 1.00 84.69 94 LEU A CA 1
ATOM 738 C C . LEU A 1 94 ? 5.862 -0.908 -11.702 1.00 84.69 94 LEU A C 1
ATOM 740 O O . LEU A 1 94 ? 6.883 -1.156 -12.344 1.00 84.69 94 LEU A O 1
ATOM 744 N N . SER A 1 95 ? 4.641 -0.999 -12.233 1.00 81.75 95 SER A N 1
ATOM 745 C CA . SER A 1 95 ? 4.414 -1.284 -13.655 1.00 81.75 95 SER A CA 1
ATOM 746 C C . SER A 1 95 ? 5.079 -0.221 -14.546 1.00 81.75 95 SER A C 1
ATOM 748 O O . SER A 1 95 ? 5.308 0.902 -14.086 1.00 81.75 95 SER A O 1
ATOM 750 N N . PRO A 1 96 ? 5.338 -0.487 -15.840 1.00 81.88 96 PRO A N 1
ATOM 751 C CA . PRO A 1 96 ? 6.027 0.473 -16.705 1.00 81.88 96 PRO A CA 1
ATOM 752 C C . PRO A 1 96 ? 5.350 1.839 -16.788 1.00 81.88 96 PRO A C 1
ATOM 754 O O . PRO A 1 96 ? 6.023 2.866 -16.704 1.00 81.88 96 PRO A O 1
ATOM 757 N N . LYS A 1 97 ? 4.015 1.855 -16.869 1.00 84.12 97 LYS A N 1
ATOM 758 C CA . LYS A 1 97 ? 3.227 3.092 -16.884 1.00 84.12 97 LYS A CA 1
ATOM 759 C C . LYS A 1 97 ? 3.387 3.873 -15.576 1.00 84.12 97 LYS A C 1
ATOM 761 O O . LYS A 1 97 ? 3.596 5.079 -15.606 1.00 84.12 97 LYS A O 1
ATOM 766 N N . HIS A 1 98 ? 3.322 3.195 -14.431 1.00 86.12 98 HIS A N 1
ATOM 767 C CA . HIS A 1 98 ? 3.426 3.843 -13.118 1.00 86.12 98 HIS A CA 1
ATOM 768 C C . HIS A 1 98 ? 4.861 4.277 -12.801 1.00 86.12 98 HIS A C 1
ATOM 770 O O . HIS A 1 98 ? 5.079 5.305 -12.168 1.00 86.12 98 HIS A O 1
ATOM 776 N N . TYR A 1 99 ? 5.849 3.529 -13.287 1.00 85.62 99 TYR A N 1
ATOM 777 C CA . TYR A 1 99 ? 7.257 3.864 -13.133 1.00 85.62 99 TYR A CA 1
ATOM 778 C C . TYR A 1 99 ? 7.655 5.098 -13.959 1.00 85.62 99 TYR A C 1
ATOM 780 O O . TYR A 1 99 ? 8.453 5.911 -13.492 1.00 85.62 99 TYR A O 1
ATOM 788 N N . ALA A 1 100 ? 7.079 5.276 -15.154 1.00 87.81 100 ALA A N 1
ATOM 789 C CA . ALA A 1 100 ? 7.224 6.514 -15.924 1.00 87.81 100 ALA A CA 1
ATOM 790 C C . ALA A 1 100 ? 6.655 7.716 -15.149 1.00 87.81 100 ALA A C 1
ATOM 792 O O . ALA A 1 100 ? 7.369 8.693 -14.930 1.00 87.81 100 ALA A O 1
ATOM 793 N N . LEU A 1 101 ? 5.436 7.585 -14.608 1.00 87.19 101 LEU A N 1
ATOM 794 C CA . LEU A 1 101 ? 4.825 8.616 -13.758 1.00 87.19 101 LEU A CA 1
ATOM 795 C C . LEU A 1 101 ? 5.690 8.952 -12.535 1.00 87.19 101 LEU A C 1
ATOM 797 O O . LEU A 1 101 ? 5.899 10.122 -12.235 1.00 87.19 101 LEU A O 1
ATOM 801 N N . TYR A 1 102 ? 6.252 7.947 -11.860 1.00 88.12 102 TYR A N 1
ATOM 802 C CA . TYR A 1 102 ? 7.192 8.147 -10.752 1.00 88.12 102 TYR A CA 1
ATOM 803 C C . TYR A 1 102 ? 8.435 8.955 -11.173 1.00 88.12 102 TYR A C 1
ATOM 805 O O . TYR A 1 102 ? 8.889 9.843 -10.449 1.00 88.12 102 TYR A O 1
ATOM 813 N N . LYS A 1 103 ? 8.989 8.698 -12.362 1.00 89.50 103 LYS A N 1
ATOM 814 C CA . LYS A 1 103 ? 10.146 9.447 -12.877 1.00 89.50 103 LYS A CA 1
ATOM 815 C C . LYS A 1 103 ? 9.818 10.888 -13.252 1.00 89.50 103 LYS A C 1
ATOM 817 O O . LYS A 1 103 ? 10.667 11.761 -13.087 1.00 89.50 103 LYS A O 1
ATOM 822 N N . GLU A 1 104 ? 8.609 11.153 -13.717 1.00 92.12 104 GLU A N 1
ATOM 823 C CA . GLU A 1 104 ? 8.217 12.471 -14.224 1.00 92.12 104 GLU A CA 1
ATOM 824 C C . GLU A 1 104 ? 7.613 13.362 -13.127 1.00 92.12 104 GLU A C 1
ATOM 826 O O . GLU A 1 104 ? 7.799 14.575 -13.141 1.00 92.12 104 GLU A O 1
ATOM 831 N N . ASN A 1 105 ? 6.969 12.776 -12.114 1.00 92.19 105 ASN A N 1
ATOM 832 C CA . ASN A 1 105 ? 6.226 13.511 -11.094 1.00 92.19 105 ASN A CA 1
ATOM 833 C C . ASN A 1 105 ? 6.976 13.570 -9.746 1.00 92.19 105 ASN A C 1
ATOM 835 O O . ASN A 1 105 ? 7.139 12.565 -9.052 1.00 92.19 105 ASN A O 1
ATOM 839 N N . ALA A 1 106 ? 7.403 14.772 -9.343 1.00 92.50 106 ALA A N 1
ATOM 840 C CA . ALA A 1 106 ? 8.130 14.993 -8.088 1.00 92.50 106 ALA A CA 1
ATOM 841 C C . ALA A 1 106 ? 7.316 14.612 -6.840 1.00 92.50 106 ALA A C 1
ATOM 843 O O . ALA A 1 106 ? 7.852 13.970 -5.939 1.00 92.50 106 ALA A O 1
ATOM 844 N N . LYS A 1 107 ? 6.011 14.911 -6.827 1.00 90.00 107 LYS A N 1
ATOM 845 C CA . LYS A 1 107 ? 5.103 14.571 -5.720 1.00 90.00 107 LYS A CA 1
ATOM 846 C C . LYS A 1 107 ? 4.955 13.058 -5.550 1.00 90.00 107 LYS A C 1
ATOM 848 O O . LYS A 1 107 ? 4.828 12.567 -4.433 1.00 90.00 107 LYS A O 1
ATOM 853 N N . PHE A 1 108 ? 4.997 12.300 -6.649 1.00 90.12 108 PHE A N 1
ATOM 854 C CA . PHE A 1 108 ? 5.025 10.833 -6.588 1.00 90.12 108 PHE A CA 1
ATOM 855 C C . PHE A 1 108 ? 6.309 10.322 -5.937 1.00 90.12 108 PHE A C 1
ATOM 857 O O . PHE A 1 108 ? 6.252 9.421 -5.104 1.00 90.12 108 PHE A O 1
ATOM 864 N N . ARG A 1 109 ? 7.465 10.898 -6.289 1.00 91.44 109 ARG A N 1
ATOM 865 C CA . ARG A 1 109 ? 8.744 10.508 -5.678 1.00 91.44 109 ARG A CA 1
ATOM 866 C C . ARG A 1 109 ? 8.795 10.822 -4.198 1.00 91.44 109 ARG A C 1
ATOM 868 O O . ARG A 1 109 ? 9.235 9.983 -3.426 1.00 91.44 109 ARG A O 1
ATOM 875 N N . GLU A 1 110 ? 8.323 12.001 -3.819 1.00 92.31 110 GLU A N 1
ATOM 876 C CA . GLU A 1 110 ? 8.236 12.417 -2.424 1.00 92.31 110 GLU A CA 1
ATOM 877 C C . GLU A 1 110 ? 7.380 11.440 -1.610 1.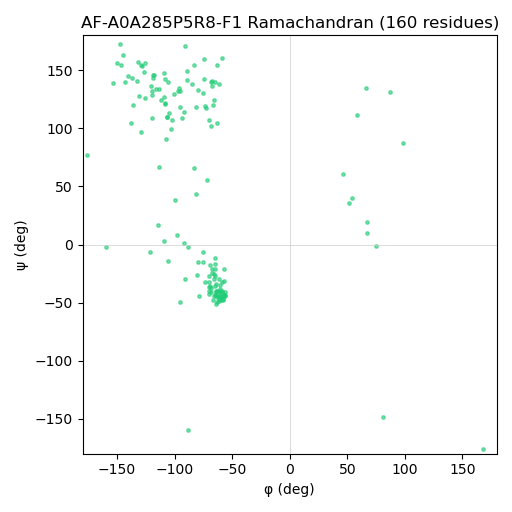00 92.31 110 GLU A C 1
ATOM 879 O O . GLU A 1 110 ? 7.831 10.933 -0.586 1.00 92.31 110 GLU A O 1
ATOM 884 N N . ARG A 1 111 ? 6.194 11.075 -2.114 1.00 90.00 111 ARG A N 1
ATOM 885 C CA . ARG A 1 111 ? 5.307 10.097 -1.461 1.00 90.00 111 ARG A CA 1
ATOM 886 C C . ARG A 1 111 ? 5.916 8.709 -1.317 1.00 90.00 111 ARG A C 1
ATOM 888 O O . ARG A 1 111 ? 5.579 8.003 -0.378 1.00 90.00 111 ARG A O 1
ATOM 895 N N . LEU A 1 112 ? 6.800 8.318 -2.232 1.00 91.62 112 LEU A N 1
ATOM 896 C CA . LEU A 1 112 ? 7.491 7.029 -2.210 1.00 91.62 112 LEU A CA 1
ATOM 897 C C . LEU A 1 112 ? 8.899 7.095 -1.605 1.00 91.62 112 LEU A C 1
ATOM 899 O O . LEU A 1 112 ? 9.624 6.104 -1.653 1.00 91.62 112 LEU A O 1
ATOM 903 N N . SER A 1 113 ? 9.294 8.229 -1.026 1.00 92.56 113 SER A N 1
ATOM 904 C CA . SER A 1 113 ? 10.645 8.439 -0.484 1.00 92.56 113 SER A CA 1
ATOM 905 C C . SER A 1 113 ? 10.981 7.532 0.704 1.00 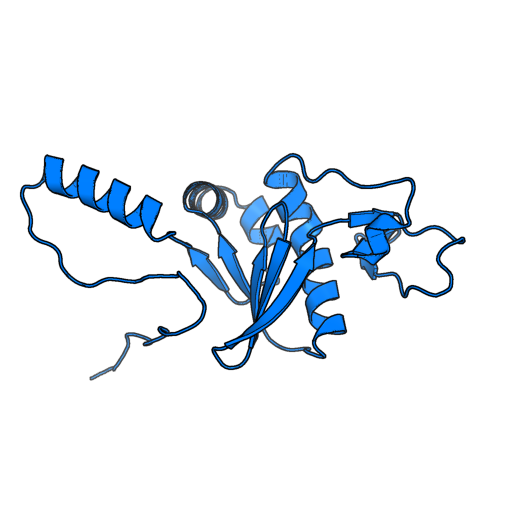92.56 113 SER A C 1
ATOM 907 O O . SER A 1 113 ? 12.153 7.271 0.965 1.00 92.56 113 SER A O 1
ATOM 909 N N . PHE A 1 114 ? 9.963 6.997 1.384 1.00 91.06 114 PHE A N 1
ATOM 910 C CA . PHE A 1 114 ? 10.119 6.009 2.453 1.00 91.06 114 PHE A CA 1
ATOM 911 C C . PHE A 1 114 ? 10.597 4.637 1.941 1.00 91.06 114 PHE A C 1
ATOM 913 O O . PHE A 1 114 ? 11.071 3.809 2.722 1.00 91.06 114 PHE A O 1
ATOM 920 N N . LEU A 1 115 ? 10.474 4.368 0.635 1.00 89.88 115 LEU A N 1
ATOM 921 C CA . LEU A 1 115 ? 10.998 3.156 0.018 1.00 89.88 115 LEU A CA 1
ATOM 922 C C . LEU A 1 115 ? 12.496 3.315 -0.228 1.00 89.88 115 LEU A C 1
ATOM 924 O O . LEU A 1 115 ? 12.945 4.283 -0.840 1.00 89.88 115 LEU A O 1
ATOM 928 N N . LYS A 1 116 ? 13.278 2.297 0.142 1.00 88.56 116 LYS A N 1
ATOM 929 C CA . LYS A 1 116 ? 14.717 2.275 -0.152 1.00 88.56 116 LYS A CA 1
ATOM 930 C C . LYS A 1 116 ? 14.975 2.325 -1.654 1.00 88.56 116 LYS A C 1
ATOM 932 O O . LYS A 1 116 ? 15.948 2.924 -2.113 1.00 88.56 116 LYS A O 1
ATOM 937 N N . ARG A 1 117 ? 14.133 1.626 -2.419 1.00 86.00 117 ARG A N 1
ATOM 938 C CA . ARG A 1 117 ? 14.236 1.552 -3.873 1.00 86.00 117 ARG A CA 1
ATOM 939 C C . ARG A 1 117 ? 12.882 1.274 -4.507 1.00 86.00 117 ARG A C 1
ATOM 941 O O . ARG A 1 117 ? 12.146 0.400 -4.056 1.00 86.00 117 ARG A O 1
ATOM 948 N N . VAL A 1 118 ? 12.626 1.967 -5.612 1.00 86.75 118 VAL A N 1
ATOM 949 C CA . VAL A 1 118 ? 11.516 1.695 -6.526 1.00 86.75 118 VAL A CA 1
ATOM 950 C C . VAL A 1 118 ? 12.087 1.095 -7.805 1.00 86.75 118 VAL A C 1
ATOM 952 O O . VAL A 1 118 ? 12.936 1.713 -8.459 1.00 86.75 118 VAL A O 1
ATOM 955 N N . VAL A 1 119 ? 11.654 -0.112 -8.160 1.00 83.12 119 VAL A N 1
ATOM 956 C CA . VAL A 1 119 ? 12.111 -0.818 -9.365 1.00 83.12 119 VAL A CA 1
ATOM 957 C C . VAL A 1 119 ? 11.013 -0.875 -10.420 1.00 83.12 119 VAL A C 1
ATOM 959 O O . VAL A 1 119 ? 9.826 -0.938 -10.113 1.00 83.12 119 VAL A O 1
ATOM 962 N N . LEU A 1 120 ? 11.418 -0.856 -11.685 1.00 79.25 120 LEU A N 1
ATOM 963 C CA . LEU A 1 120 ? 10.521 -1.131 -12.796 1.00 79.25 120 LEU A CA 1
ATOM 964 C C . LEU A 1 120 ? 10.222 -2.633 -12.835 1.00 79.25 120 LEU A C 1
ATOM 966 O O . LEU A 1 120 ? 11.132 -3.436 -13.042 1.00 79.25 120 LEU A O 1
ATOM 970 N N . VAL A 1 121 ? 8.955 -3.003 -12.687 1.00 71.75 121 VAL A N 1
ATOM 971 C CA . VAL A 1 121 ? 8.477 -4.367 -12.910 1.00 71.75 121 VAL A CA 1
ATOM 972 C C . VAL A 1 121 ? 8.033 -4.467 -14.354 1.00 71.75 121 VAL A C 1
ATOM 974 O O . VAL A 1 121 ? 7.068 -3.832 -14.774 1.00 71.75 121 VAL A O 1
ATOM 977 N N . ILE A 1 122 ? 8.755 -5.273 -15.123 1.00 64.50 122 ILE A N 1
ATOM 978 C CA . ILE A 1 122 ? 8.325 -5.673 -16.455 1.00 64.50 122 ILE A CA 1
ATOM 979 C C . ILE A 1 122 ? 7.789 -7.089 -16.307 1.00 64.50 122 ILE A C 1
ATOM 981 O O . ILE A 1 122 ? 8.555 -8.028 -16.079 1.00 64.50 122 ILE A O 1
ATOM 985 N N . ASP A 1 123 ? 6.468 -7.244 -16.385 1.00 55.44 123 ASP A N 1
ATOM 986 C CA . ASP A 1 123 ? 5.891 -8.579 -16.432 1.00 55.44 123 ASP A CA 1
ATOM 987 C C . ASP A 1 123 ? 6.358 -9.301 -17.714 1.00 55.44 123 ASP A C 1
ATOM 989 O O . ASP A 1 123 ? 6.722 -8.685 -18.725 1.00 55.44 123 ASP A O 1
ATOM 993 N N . ARG A 1 124 ? 6.381 -10.636 -17.668 1.00 45.03 124 ARG A N 1
ATOM 994 C CA . ARG A 1 124 ? 6.912 -11.480 -18.751 1.00 45.03 124 ARG A CA 1
ATOM 995 C C . ARG A 1 124 ? 6.215 -11.231 -20.098 1.00 45.03 124 ARG A C 1
ATOM 997 O O . ARG A 1 124 ? 6.856 -11.359 -21.141 1.00 45.03 124 ARG A O 1
ATOM 1004 N N . TRP A 1 125 ? 4.935 -10.865 -20.079 1.00 36.59 125 TRP A N 1
ATOM 1005 C CA . TRP A 1 125 ? 4.121 -10.611 -21.268 1.00 36.59 125 TRP A CA 1
ATOM 1006 C C . TRP A 1 125 ? 4.394 -9.230 -21.863 1.00 36.59 125 TRP A C 1
ATOM 1008 O O . TRP A 1 125 ? 4.614 -9.113 -23.066 1.00 36.59 125 TRP A O 1
ATOM 1018 N N . THR A 1 126 ? 4.478 -8.197 -21.035 1.00 46.59 126 THR A N 1
ATOM 1019 C CA . THR A 1 126 ? 4.839 -6.828 -21.404 1.00 46.59 126 THR A CA 1
ATOM 1020 C C . THR A 1 126 ? 6.280 -6.761 -21.903 1.00 46.59 126 THR A C 1
ATOM 1022 O O . THR A 1 126 ? 6.566 -6.058 -22.877 1.00 46.59 126 THR A O 1
ATOM 1025 N N . TYR A 1 127 ? 7.188 -7.554 -21.327 1.00 48.94 127 TYR A N 1
ATOM 1026 C CA . TYR A 1 127 ? 8.527 -7.742 -21.883 1.00 48.94 127 TYR A CA 1
ATOM 1027 C C . TYR A 1 127 ? 8.464 -8.414 -23.255 1.00 48.94 127 TYR A C 1
ATOM 1029 O O . TYR A 1 127 ? 9.011 -7.881 -24.213 1.00 48.94 127 TYR A O 1
ATOM 1037 N N . ALA A 1 128 ? 7.750 -9.537 -23.389 1.00 44.88 128 ALA A N 1
ATOM 1038 C CA . ALA A 1 128 ? 7.626 -10.233 -24.669 1.00 44.88 128 ALA A CA 1
ATOM 1039 C C . ALA A 1 128 ? 7.016 -9.336 -25.762 1.00 44.88 128 ALA A C 1
ATOM 1041 O O . ALA A 1 128 ? 7.506 -9.328 -26.889 1.00 44.88 128 ALA A O 1
ATOM 1042 N N . CYS A 1 129 ? 6.010 -8.527 -25.424 1.00 40.53 129 CYS A N 1
ATOM 1043 C CA . CYS A 1 129 ? 5.367 -7.579 -26.334 1.00 40.53 129 CYS A CA 1
ATOM 1044 C C . CYS A 1 129 ? 6.280 -6.395 -26.695 1.00 40.53 129 CYS A C 1
ATOM 1046 O O . CYS A 1 129 ? 6.339 -5.989 -27.857 1.00 40.53 129 CYS A O 1
ATOM 1048 N N . SER A 1 130 ? 7.007 -5.832 -25.723 1.00 51.31 130 SER A N 1
ATOM 1049 C CA . SER A 1 130 ? 7.951 -4.732 -25.975 1.00 51.31 130 SER A CA 1
ATOM 1050 C C . SER A 1 130 ? 9.181 -5.195 -26.758 1.00 51.31 130 SER A C 1
ATOM 1052 O O . SER A 1 130 ? 9.574 -4.519 -27.707 1.00 51.31 130 SER A O 1
ATOM 1054 N N . GLU A 1 131 ? 9.725 -6.376 -26.457 1.00 45.66 131 GLU A N 1
ATOM 1055 C CA . GLU A 1 131 ? 10.752 -7.036 -27.266 1.00 45.66 131 GLU A CA 1
AT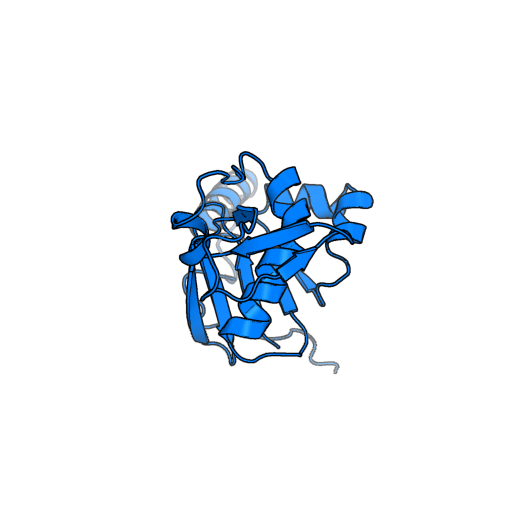OM 1056 C C . GLU A 1 131 ? 10.233 -7.339 -28.668 1.00 45.66 131 GLU A C 1
ATOM 1058 O O . GLU A 1 131 ? 10.914 -7.007 -29.628 1.00 45.66 131 GLU A O 1
ATOM 1063 N N . ALA A 1 132 ? 9.033 -7.903 -28.828 1.00 47.12 132 ALA A N 1
ATOM 1064 C CA . ALA A 1 132 ? 8.461 -8.164 -30.149 1.00 47.12 132 ALA A CA 1
ATOM 1065 C C . ALA A 1 132 ? 8.326 -6.873 -30.979 1.00 47.12 132 ALA A C 1
ATOM 1067 O O . ALA A 1 132 ? 8.759 -6.839 -32.130 1.00 47.12 132 ALA A O 1
ATOM 1068 N N . LYS A 1 133 ? 7.827 -5.778 -30.382 1.00 48.66 133 LYS A N 1
ATOM 1069 C CA . LYS A 1 133 ? 7.747 -4.456 -31.035 1.00 48.66 133 LYS A CA 1
ATOM 1070 C C . LYS A 1 133 ? 9.121 -3.874 -31.369 1.00 48.66 133 LYS A C 1
ATOM 1072 O O . LYS A 1 133 ? 9.294 -3.299 -32.442 1.00 48.66 133 LYS A O 1
ATOM 1077 N N . ARG A 1 134 ? 10.097 -4.008 -30.468 1.00 48.78 134 ARG A N 1
ATOM 1078 C CA . ARG A 1 134 ? 11.475 -3.542 -30.682 1.00 48.78 134 ARG A CA 1
ATOM 1079 C C . ARG A 1 134 ? 12.147 -4.338 -31.801 1.00 48.78 134 ARG A C 1
ATOM 1081 O O . ARG A 1 134 ? 12.737 -3.740 -32.688 1.00 48.78 134 ARG A O 1
ATOM 1088 N N . ARG A 1 135 ? 11.982 -5.662 -31.808 1.00 53.66 135 ARG A N 1
ATOM 1089 C CA . ARG A 1 135 ? 12.542 -6.598 -32.796 1.00 53.66 135 ARG A CA 1
ATOM 1090 C C . ARG A 1 135 ? 11.919 -6.449 -34.179 1.00 53.66 135 ARG A C 1
ATOM 1092 O O . ARG A 1 135 ? 12.651 -6.518 -35.156 1.00 53.66 135 ARG A O 1
ATOM 1099 N N . PHE A 1 136 ? 10.615 -6.184 -34.273 1.00 48.69 136 PHE A N 1
ATOM 1100 C CA . PHE A 1 136 ? 9.971 -5.857 -35.550 1.00 48.69 136 PHE A CA 1
ATOM 1101 C C . PHE A 1 136 ? 10.570 -4.589 -36.175 1.00 48.69 136 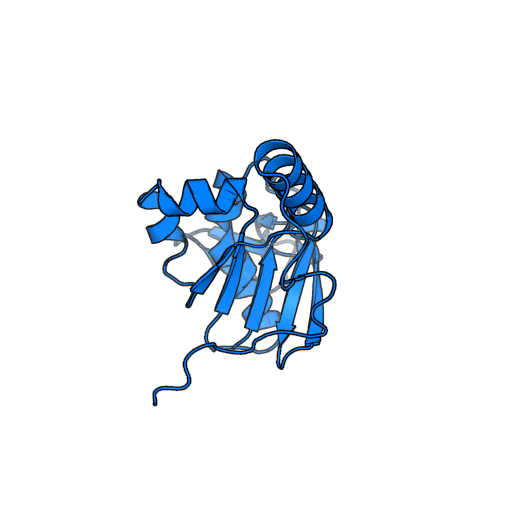PHE A C 1
ATOM 1103 O O . PHE A 1 136 ? 10.718 -4.502 -37.387 1.00 48.69 136 PHE A O 1
ATOM 1110 N N . LYS A 1 137 ? 10.971 -3.621 -35.342 1.00 52.12 137 LYS A N 1
ATOM 1111 C CA . LYS A 1 137 ? 11.608 -2.382 -35.800 1.00 52.12 137 LYS A CA 1
ATOM 1112 C C . LYS A 1 137 ? 13.103 -2.520 -36.105 1.00 52.12 137 LYS A C 1
ATOM 1114 O O . LYS A 1 137 ? 13.609 -1.721 -36.882 1.00 52.12 137 LYS A O 1
ATOM 1119 N N . THR A 1 138 ? 13.818 -3.466 -35.486 1.00 53.25 138 THR A N 1
ATOM 1120 C CA . THR A 1 138 ? 15.297 -3.515 -35.539 1.00 53.25 138 THR A CA 1
ATOM 1121 C C . THR A 1 138 ? 15.900 -4.803 -36.107 1.00 53.25 138 THR A C 1
ATOM 1123 O O . THR A 1 138 ? 17.115 -4.869 -36.261 1.00 53.25 138 THR A O 1
ATOM 1126 N N . GLY A 1 139 ? 15.105 -5.840 -36.395 1.00 51.66 139 GLY A N 1
ATOM 1127 C CA . GLY A 1 139 ? 15.577 -7.100 -36.992 1.00 51.66 139 GLY A CA 1
ATOM 1128 C C . GLY A 1 139 ? 16.490 -7.968 -36.104 1.00 51.66 139 GLY A C 1
ATOM 1129 O O . GLY A 1 139 ? 17.088 -8.926 -36.588 1.00 51.66 139 GLY A O 1
ATOM 1130 N N . ALA A 1 140 ? 16.631 -7.657 -34.811 1.00 44.22 140 ALA A N 1
ATOM 1131 C CA . ALA A 1 140 ? 17.624 -8.279 -33.928 1.00 44.22 140 ALA A CA 1
ATOM 1132 C C . ALA A 1 140 ? 17.142 -9.567 -33.211 1.00 44.22 140 ALA A C 1
ATOM 1134 O O . ALA A 1 140 ? 15.968 -9.702 -32.859 1.00 44.22 140 ALA A O 1
ATOM 1135 N N . LYS A 1 141 ? 18.073 -10.498 -32.924 1.00 40.31 141 LYS A N 1
ATOM 1136 C CA . LYS A 1 141 ? 17.838 -11.732 -32.135 1.00 40.31 141 LYS A CA 1
ATOM 1137 C C . LYS A 1 141 ? 17.921 -11.495 -30.607 1.00 40.31 141 LYS A C 1
ATOM 1139 O O . LYS A 1 141 ? 18.613 -10.569 -30.181 1.00 40.31 141 LYS A O 1
ATOM 1144 N N . PRO A 1 142 ? 17.253 -12.325 -29.771 1.00 45.38 142 PRO A N 1
ATOM 1145 C CA . PRO A 1 142 ? 17.157 -12.120 -28.320 1.00 45.38 142 PRO A CA 1
ATOM 1146 C C . PRO A 1 142 ? 18.519 -12.151 -27.613 1.00 45.38 142 PRO A C 1
ATOM 1148 O O . PRO A 1 142 ? 19.310 -13.061 -27.853 1.00 45.38 142 PRO A O 1
ATOM 1151 N N . LYS A 1 143 ? 18.747 -11.244 -26.654 1.00 35.41 143 LYS A N 1
ATOM 1152 C CA . LYS A 1 143 ? 19.790 -11.383 -25.623 1.00 35.41 143 LYS A CA 1
ATOM 1153 C C . LYS A 1 143 ? 19.191 -11.117 -24.239 1.00 35.41 143 LYS A C 1
ATOM 1155 O O . LYS A 1 143 ? 18.590 -10.069 -24.056 1.00 35.41 143 LYS A O 1
ATOM 1160 N N . GLY A 1 144 ? 19.411 -12.056 -23.311 1.00 38.34 144 GLY A N 1
ATOM 1161 C CA . GLY A 1 144 ? 19.406 -11.881 -21.846 1.00 38.34 144 GLY A CA 1
ATOM 1162 C C . GLY A 1 144 ? 18.125 -11.345 -21.193 1.00 38.34 144 GLY A C 1
ATOM 1163 O O . GLY A 1 144 ? 17.791 -10.175 -21.323 1.00 38.34 144 GLY A O 1
ATOM 1164 N N . VAL A 1 145 ? 17.443 -12.195 -20.423 1.00 35.97 145 VAL A N 1
ATOM 1165 C CA . VAL A 1 145 ? 16.141 -11.925 -19.790 1.00 35.97 145 VAL A CA 1
ATOM 1166 C C . VAL A 1 145 ? 16.314 -11.455 -18.338 1.00 35.97 145 VAL A C 1
ATOM 1168 O O . VAL A 1 145 ? 17.019 -12.105 -17.573 1.00 35.97 145 VAL A O 1
ATOM 1171 N N . PHE A 1 146 ? 15.595 -10.402 -17.934 1.00 34.28 146 PHE A N 1
ATOM 1172 C CA . PHE A 1 146 ? 15.167 -10.214 -16.541 1.00 34.28 146 PHE A CA 1
ATOM 1173 C C . PHE A 1 146 ? 13.665 -10.494 -16.481 1.00 34.28 146 PHE A C 1
ATOM 1175 O O . PHE A 1 146 ? 12.864 -9.753 -17.047 1.00 34.28 146 PHE A O 1
ATOM 1182 N N . ALA A 1 147 ? 13.300 -11.612 -15.859 1.00 35.16 147 ALA A N 1
ATOM 1183 C CA . ALA A 1 147 ? 11.923 -12.048 -15.682 1.00 35.16 147 ALA A CA 1
ATOM 1184 C C . ALA A 1 147 ? 11.554 -11.896 -14.209 1.00 35.16 147 ALA A C 1
ATOM 1186 O O . ALA A 1 147 ? 12.240 -12.442 -13.352 1.00 35.16 147 ALA A O 1
ATOM 1187 N N . CYS A 1 148 ? 10.454 -11.203 -13.921 1.00 33.84 148 CYS A N 1
ATOM 1188 C CA . CYS A 1 148 ? 9.763 -11.350 -12.648 1.00 33.84 148 CYS A CA 1
ATOM 1189 C C . CYS A 1 148 ? 8.469 -12.118 -12.933 1.00 33.84 148 CYS A C 1
ATOM 1191 O O . CYS A 1 148 ? 7.455 -11.559 -13.344 1.00 33.84 148 CYS A O 1
ATOM 1193 N N . ALA A 1 149 ? 8.553 -13.440 -12.827 1.00 33.72 149 ALA A N 1
ATOM 1194 C CA . ALA A 1 149 ? 7.408 -14.335 -12.793 1.00 33.72 149 ALA A CA 1
ATOM 1195 C C . ALA A 1 149 ? 7.741 -15.358 -11.710 1.00 33.72 149 ALA A C 1
ATOM 1197 O O . ALA A 1 149 ? 8.601 -16.204 -11.930 1.00 33.72 149 ALA A O 1
ATOM 1198 N N . SER A 1 150 ? 7.105 -15.212 -10.544 1.00 32.91 150 SER A N 1
ATOM 1199 C CA . SER A 1 150 ? 7.507 -15.779 -9.247 1.00 32.91 150 SER A CA 1
ATOM 1200 C C . SER A 1 150 ? 8.827 -15.194 -8.727 1.00 32.91 150 SER A C 1
ATOM 1202 O O . SER A 1 150 ? 9.791 -15.061 -9.477 1.00 32.91 150 SER A O 1
ATOM 1204 N N . TRP A 1 151 ? 8.892 -14.824 -7.446 1.00 39.59 151 TRP A N 1
ATOM 1205 C CA . TRP A 1 151 ? 10.151 -14.484 -6.768 1.00 39.59 151 TRP A CA 1
ATOM 1206 C C . TRP A 1 151 ? 10.983 -15.757 -6.535 1.00 39.59 151 TRP A C 1
ATOM 1208 O O . TRP A 1 151 ? 11.348 -16.092 -5.419 1.00 39.59 151 TRP A O 1
ATOM 1218 N N . GLY A 1 152 ? 11.247 -16.490 -7.613 1.00 32.78 152 GLY A N 1
ATOM 1219 C CA . GLY A 1 152 ? 12.248 -17.527 -7.725 1.00 32.78 152 GLY A CA 1
ATOM 1220 C C . GLY A 1 152 ? 13.206 -17.079 -8.815 1.00 32.78 152 GLY A C 1
ATOM 1221 O O . GLY A 1 152 ? 12.874 -17.113 -9.998 1.00 32.78 152 GLY A O 1
ATOM 1222 N N . THR A 1 153 ? 14.415 -16.706 -8.406 1.00 34.81 153 THR A N 1
ATOM 1223 C CA . THR A 1 153 ? 15.549 -16.260 -9.236 1.00 34.81 153 THR A CA 1
ATOM 1224 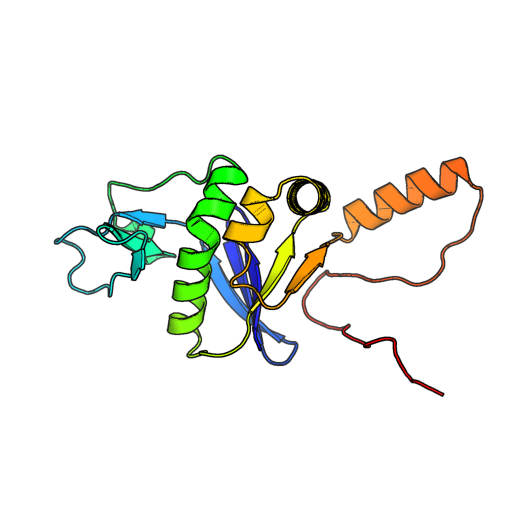C C . THR A 1 153 ? 15.594 -14.754 -9.563 1.00 34.81 153 THR A C 1
ATOM 1226 O O . THR A 1 153 ? 14.650 -14.163 -10.067 1.00 34.81 153 THR A O 1
ATOM 1229 N N . TYR A 1 154 ? 16.791 -14.191 -9.344 1.00 37.72 154 TYR A N 1
ATOM 1230 C CA . TYR A 1 154 ? 17.342 -12.919 -9.846 1.00 37.72 154 TYR A CA 1
ATOM 1231 C C . TYR A 1 154 ? 17.305 -11.673 -8.944 1.00 37.72 154 TYR A C 1
ATOM 1233 O O . TYR A 1 154 ? 16.511 -10.756 -9.108 1.00 37.72 154 TYR A O 1
ATOM 1241 N N . ALA A 1 155 ? 18.366 -11.557 -8.139 1.00 30.05 155 ALA A N 1
ATOM 1242 C CA . ALA A 1 155 ? 19.162 -10.334 -8.057 1.00 30.05 155 ALA A CA 1
ATOM 1243 C C . ALA A 1 155 ? 20.646 -10.717 -8.235 1.00 30.05 155 ALA A C 1
ATOM 1245 O O . ALA A 1 155 ? 21.290 -11.164 -7.290 1.00 30.05 155 ALA A O 1
ATOM 1246 N N . LYS A 1 156 ? 21.195 -10.592 -9.452 1.00 29.31 156 LYS A N 1
ATOM 1247 C CA . LYS A 1 156 ? 22.639 -10.368 -9.618 1.00 29.31 156 LYS A CA 1
ATOM 1248 C C . LYS A 1 156 ? 22.813 -8.859 -9.708 1.00 29.31 156 LYS A C 1
ATOM 1250 O O . LYS A 1 156 ? 22.396 -8.245 -10.686 1.00 29.31 156 LYS A O 1
ATOM 1255 N N . THR A 1 157 ? 23.380 -8.270 -8.664 1.00 31.38 157 THR A N 1
ATOM 1256 C CA . THR A 1 157 ? 23.940 -6.923 -8.710 1.00 31.38 157 THR A CA 1
ATOM 1257 C C . THR A 1 157 ? 25.093 -6.943 -9.707 1.00 31.38 157 THR A C 1
ATOM 1259 O O . THR A 1 157 ? 26.153 -7.496 -9.429 1.00 31.38 157 THR A O 1
ATOM 1262 N N . GLY A 1 158 ? 24.869 -6.389 -10.896 1.00 28.19 158 GLY A N 1
ATOM 1263 C CA . GLY A 1 158 ? 25.963 -5.957 -11.752 1.00 28.19 158 GL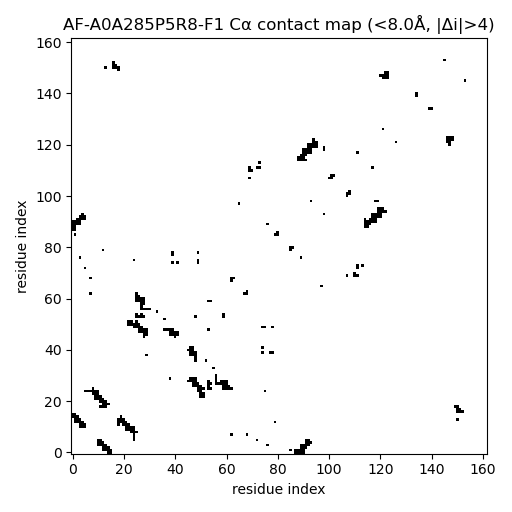Y A CA 1
ATOM 1264 C C . GLY A 1 158 ? 26.629 -4.761 -11.085 1.00 28.19 158 GLY A C 1
ATOM 1265 O O . GLY A 1 158 ? 26.033 -3.691 -11.041 1.00 28.19 158 GLY A O 1
ATOM 1266 N N . ASN A 1 159 ? 27.772 -5.020 -10.456 1.00 27.89 159 ASN A N 1
ATOM 1267 C CA . ASN A 1 159 ? 28.952 -4.159 -10.372 1.00 27.89 159 ASN A CA 1
ATOM 1268 C C . ASN A 1 159 ? 30.028 -4.962 -9.632 1.00 27.89 159 ASN A C 1
ATOM 1270 O O . ASN A 1 159 ? 30.262 -4.787 -8.439 1.00 27.89 159 ASN A O 1
ATOM 1274 N N . SER A 1 160 ? 30.646 -5.897 -10.347 1.00 27.56 160 SER A N 1
ATOM 1275 C CA . SER A 1 160 ? 32.052 -6.203 -10.115 1.00 27.56 160 SER A CA 1
ATOM 1276 C C . SER A 1 160 ? 32.833 -4.994 -10.625 1.00 27.56 160 SER A C 1
ATOM 1278 O O . SER A 1 160 ? 32.846 -4.742 -11.829 1.00 27.56 160 SER A O 1
ATOM 1280 N N . PHE A 1 161 ? 33.374 -4.210 -9.697 1.00 29.66 161 PHE A N 1
ATOM 1281 C CA . PHE A 1 161 ? 34.527 -3.368 -9.981 1.00 29.66 161 PHE A CA 1
ATOM 1282 C C . PHE A 1 161 ? 35.700 -4.318 -10.251 1.00 29.66 161 PHE A C 1
ATOM 1284 O O . PHE A 1 161 ? 36.003 -5.159 -9.403 1.00 29.66 161 PHE A O 1
ATOM 1291 N N . GLU A 1 162 ? 36.270 -4.230 -11.451 1.00 30.48 162 GLU A N 1
ATOM 1292 C CA . GLU A 1 162 ? 37.714 -4.413 -11.625 1.00 30.48 162 GLU A CA 1
ATOM 1293 C C . GLU A 1 162 ? 38.416 -3.126 -11.180 1.00 30.48 162 GLU A C 1
ATOM 1295 O O . GLU A 1 162 ? 37.822 -2.037 -11.390 1.00 30.48 162 GLU A O 1
#

Solvent-accessible surface area (backbone atoms only — not comparable to full-atom values): 9670 Å² total; per-residue (Å²): 101,37,42,39,44,74,46,80,64,42,28,39,36,28,44,93,73,33,71,76,50,70,43,43,52,38,34,12,52,56,56,88,90,45,80,92,57,87,63,47,78,50,92,90,81,42,46,28,31,59,26,75,66,15,72,78,35,93,52,59,55,80,63,85,45,70,66,53,45,52,68,47,39,63,60,56,49,51,52,50,24,64,78,67,76,49,91,69,53,38,31,37,50,29,48,63,73,56,38,50,47,40,74,74,34,68,70,52,41,60,67,48,59,85,40,77,40,82,42,75,41,49,45,61,62,60,42,52,51,51,48,49,55,51,29,75,74,66,76,60,80,93,74,88,87,83,60,61,73,63,65,66,72,87,86,78,80,90,72,82,80,130

Nearest PDB structures (foldseek):
  1nsy-assembly1_A  TM=3.431E-01  e=2.961E-01  Bacillus subtilis
  4q16-assembly2_D  TM=3.588E-01  e=7.336E-01  Deinococcus radiodurans R1 = ATCC 13939 = DSM 20539
  3h05-assembly1_B  TM=4.942E-01  e=1.703E+00  Vibrio parahaemolyticus
  4qrh-assembly2_C  TM=3.234E-01  e=3.159E-01  Staphylococcus aureus USA300-ISMMS1
  2pza-assembly1_B  TM=3.412E-01  e=2.069E+00  Bacillus anthracis

Radius of gyration: 18.15 Å; Cα contacts (8 Å, |Δi|>4): 217; chains: 1; bounding box: 56×32×56 Å

Organism: NCBI:txid35835

Secondary structure (DSSP, 8-state):
-EEEEE-SSEEEEEETTEEEEEEE--EEE--TT-TTS--EEETTTEEEEEGGGGGG-SSEEP--SHHHHHHHHHHHHHHHHHHTT--S-EEEEE-HHHHHHHHH-HHHHHHTTTSSEEEE---HHHHHHHHHHHHHHH-PPP------SSSSS---------

Sequence (162 aa):
MIGIDIGFGFTKVAKDRAEVGKFPTWIAYYDSSMESVEPIEFEGSRSYVVGEYASYSKQRIDLADVNLLITFMPLIVEYAKRGYSFDGEVVSGLSPKHYALYKENAKFRERLSFLKRVVLVIDRWTYACSEAKRRFKTGAKPKGVFACASWGTYAKTGNSFE

pLDDT: mean 77.15, std 22.13, range [27.56, 96.81]

Mean predicted aligned error: 10.63 Å

Foldseek 3Di:
DWEWEDDQFKIWIGDPLATPDMFGAKKFFDDPVPVVDDWDDDPPDTTMDGGPSNVPDPGIDRCPDPVSCLQCVVVVVVVVCVVVVHDDAYEYEDEPVVVVVCVVDPVSVVSCVSHPYYYYAQAPVNVVVVCVVVCVVPVDDDDDDDHDDHSPDDDDPPDDDD

InterPro domains:
  IPR040607 Actin-like protein, N-terminal [PF17989] (3-119)
  IPR043129 ATPase, nucleotide binding domain [SSF53067] (1-125)